Protein AF-Q6JN33-F1 (afdb_monomer_lite)

pLDDT: mean 91.31, std 5.99, range [68.56, 96.0]

Structure (mmCIF, N/CA/C/O backbone):
data_AF-Q6JN33-F1
#
_entry.id   AF-Q6JN33-F1
#
loop_
_atom_site.group_PDB
_atom_site.id
_atom_site.type_symbol
_atom_site.label_atom_id
_atom_site.label_alt_id
_atom_site.label_comp_id
_atom_site.label_asym_id
_atom_site.label_entity_id
_atom_site.label_seq_id
_atom_site.pdbx_PDB_ins_code
_atom_site.Cartn_x
_atom_site.Cartn_y
_atom_site.Cartn_z
_atom_site.occupancy
_atom_site.B_iso_or_equiv
_atom_site.auth_seq_id
_atom_site.auth_comp_id
_atom_site.auth_asym_id
_atom_site.auth_atom_id
_atom_site.pdbx_PDB_model_num
ATOM 1 N N . GLY A 1 1 ? -4.079 -3.223 -9.626 1.00 70.69 1 GLY A N 1
ATOM 2 C CA . GLY A 1 1 ? -2.653 -2.836 -9.634 1.00 70.69 1 GLY A CA 1
ATOM 3 C C . GLY A 1 1 ? -2.032 -3.440 -8.406 1.00 70.69 1 GLY A C 1
ATOM 4 O O . GLY A 1 1 ? -2.323 -2.939 -7.333 1.00 70.69 1 GLY A O 1
ATOM 5 N N . LYS A 1 2 ? -1.267 -4.530 -8.548 1.00 87.94 2 LYS A N 1
ATOM 6 C CA . LYS A 1 2 ? -0.972 -5.470 -7.450 1.00 87.94 2 LYS A CA 1
ATOM 7 C C . LYS A 1 2 ? -0.478 -4.787 -6.161 1.00 87.94 2 LYS A C 1
ATOM 9 O O . LYS A 1 2 ? -1.084 -4.959 -5.114 1.00 87.94 2 LYS A O 1
ATOM 14 N N . PHE A 1 3 ? 0.506 -3.895 -6.278 1.00 91.81 3 PHE A N 1
ATOM 15 C CA . PHE A 1 3 ? 1.038 -3.142 -5.133 1.00 91.81 3 PHE A CA 1
ATOM 16 C C . PHE A 1 3 ? 0.070 -2.105 -4.561 1.00 91.81 3 PHE A C 1
ATOM 18 O O . PHE A 1 3 ? 0.075 -1.850 -3.365 1.00 91.81 3 PHE A O 1
ATOM 25 N N . LEU A 1 4 ? -0.772 -1.491 -5.397 1.00 92.62 4 LEU A N 1
ATOM 26 C CA . LEU A 1 4 ? -1.781 -0.550 -4.910 1.00 92.62 4 LEU A CA 1
ATOM 27 C C . LEU A 1 4 ? -2.813 -1.277 -4.040 1.00 92.62 4 LEU A C 1
ATOM 29 O O . LEU A 1 4 ? -3.194 -0.749 -3.007 1.00 92.62 4 LEU A O 1
ATOM 33 N N . GLU A 1 5 ? -3.237 -2.479 -4.428 1.00 94.06 5 GLU A N 1
ATOM 34 C CA . GLU A 1 5 ? -4.192 -3.288 -3.656 1.00 94.06 5 GLU A CA 1
ATOM 35 C C . GLU A 1 5 ? -3.598 -3.769 -2.324 1.00 94.06 5 GLU A C 1
ATOM 37 O O . GLU A 1 5 ? -4.258 -3.650 -1.293 1.00 94.06 5 GLU A O 1
ATOM 42 N N . GLU A 1 6 ? -2.340 -4.219 -2.315 1.00 93.56 6 GLU A N 1
ATOM 43 C CA . GLU A 1 6 ? -1.631 -4.599 -1.081 1.00 93.56 6 GLU A CA 1
ATOM 44 C C . GLU A 1 6 ? -1.500 -3.413 -0.116 1.00 93.56 6 GLU A C 1
ATOM 46 O O . GLU A 1 6 ? -1.859 -3.517 1.058 1.00 93.56 6 GLU A O 1
ATOM 51 N N . VAL A 1 7 ? -1.078 -2.245 -0.612 1.00 93.75 7 VAL A N 1
ATOM 52 C CA . VAL A 1 7 ? -0.974 -1.029 0.210 1.00 93.75 7 VAL A CA 1
ATOM 53 C C . VAL A 1 7 ? -2.350 -0.572 0.706 1.00 93.75 7 VAL A C 1
ATOM 55 O O . VAL A 1 7 ? -2.484 -0.145 1.851 1.00 93.75 7 VAL A O 1
ATOM 58 N N . GLN A 1 8 ? -3.403 -0.698 -0.107 1.00 94.44 8 GLN A N 1
ATOM 59 C CA . GLN A 1 8 ? -4.774 -0.414 0.326 1.00 94.44 8 GLN A CA 1
ATOM 60 C C . GLN A 1 8 ? -5.235 -1.339 1.455 1.00 94.44 8 GLN A C 1
ATOM 62 O O . GLN A 1 8 ? -5.925 -0.885 2.367 1.00 94.44 8 GLN A O 1
ATOM 67 N N . GLN A 1 9 ? -4.884 -2.623 1.402 1.00 95.19 9 GLN A N 1
ATOM 68 C CA . GLN A 1 9 ? -5.240 -3.582 2.442 1.00 95.19 9 GLN A CA 1
ATOM 69 C C . GLN A 1 9 ? -4.507 -3.273 3.753 1.00 95.19 9 GLN A C 1
ATOM 71 O O . GLN A 1 9 ? -5.153 -3.166 4.794 1.00 95.19 9 GLN A O 1
ATOM 76 N N . ILE A 1 10 ? -3.203 -2.992 3.681 1.00 93.81 10 ILE A N 1
ATOM 77 C CA . ILE A 1 10 ? -2.393 -2.580 4.837 1.00 93.81 10 ILE A CA 1
ATOM 78 C C . ILE A 1 10 ? -2.950 -1.295 5.468 1.00 93.81 10 ILE A C 1
ATOM 80 O O . ILE A 1 10 ? -3.107 -1.219 6.686 1.00 93.81 10 ILE A O 1
ATOM 84 N N . ALA A 1 11 ? -3.289 -0.291 4.653 1.00 94.19 11 ALA A N 1
ATOM 85 C CA . ALA A 1 11 ? -3.845 0.968 5.147 1.00 94.19 11 ALA A CA 1
ATOM 86 C C . ALA A 1 11 ? -5.189 0.760 5.869 1.00 94.19 11 ALA A C 1
ATOM 88 O O . ALA A 1 11 ? -5.431 1.371 6.907 1.00 94.19 11 ALA A O 1
ATOM 89 N N . LYS A 1 12 ? -6.049 -0.138 5.366 1.00 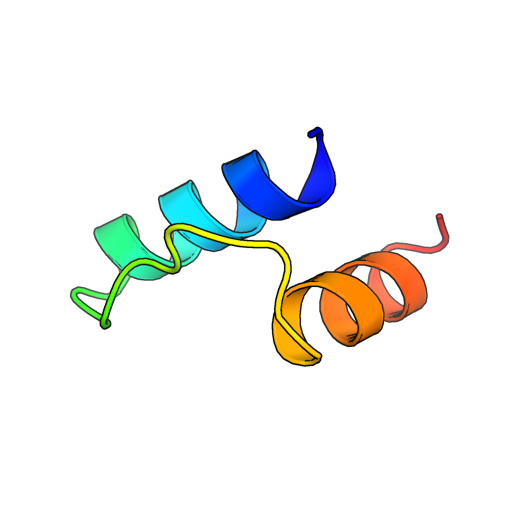95.12 12 LYS A N 1
ATOM 90 C CA . LYS A 1 12 ? -7.319 -0.493 6.024 1.00 95.12 12 LYS A CA 1
ATOM 91 C C . LYS A 1 12 ? -7.102 -1.197 7.360 1.00 95.12 12 LYS A C 1
ATOM 93 O O . LYS A 1 12 ? -7.778 -0.854 8.323 1.00 95.12 12 LYS A O 1
ATOM 98 N N . GLU A 1 13 ? -6.167 -2.142 7.427 1.00 96.00 13 GLU A N 1
ATOM 99 C CA . GLU A 1 13 ? -5.842 -2.868 8.663 1.00 96.00 13 GLU A CA 1
ATOM 100 C C . GLU A 1 13 ? -5.279 -1.939 9.746 1.00 96.00 13 GLU A C 1
ATOM 102 O O . GLU A 1 13 ? -5.592 -2.098 10.924 1.00 96.00 13 GLU A O 1
ATOM 107 N N . LYS A 1 14 ? -4.503 -0.925 9.350 1.00 95.56 14 LYS A N 1
ATOM 108 C CA . LYS A 1 14 ? -3.945 0.080 10.265 1.00 95.56 14 LYS A CA 1
ATOM 109 C C . LYS A 1 14 ? -4.910 1.214 10.628 1.00 95.56 14 LYS A C 1
ATOM 111 O O . LYS A 1 14 ? -4.602 1.999 11.521 1.00 95.56 1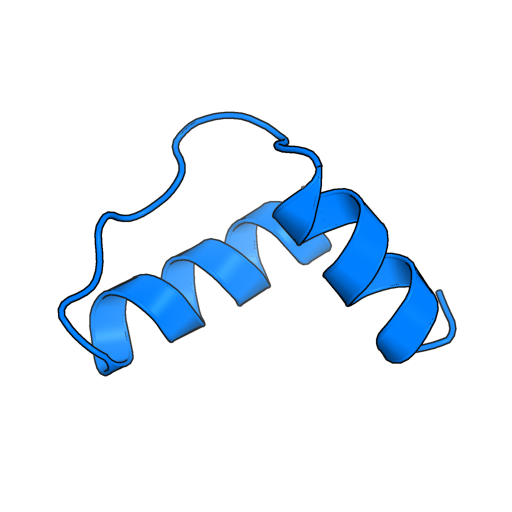4 LYS A O 1
ATOM 116 N N . GLY A 1 15 ? -6.049 1.336 9.941 1.00 94.81 15 GLY A N 1
ATOM 117 C CA . GLY A 1 15 ? -6.943 2.494 10.072 1.00 94.81 15 GLY A CA 1
ATOM 118 C C . GLY A 1 15 ? -6.356 3.791 9.493 1.00 94.81 15 GLY A C 1
ATOM 119 O O . GLY A 1 15 ? -6.773 4.886 9.869 1.00 94.81 15 GLY A O 1
ATOM 120 N N . GLU A 1 16 ? -5.384 3.679 8.587 1.00 93.44 16 GLU A N 1
ATOM 121 C CA . GLU A 1 16 ? -4.754 4.799 7.892 1.00 93.44 16 GLU A CA 1
ATOM 122 C C . GLU A 1 16 ? -5.543 5.191 6.634 1.00 93.44 16 GLU A C 1
ATOM 124 O O . GLU A 1 16 ? -6.422 4.477 6.137 1.00 93.44 16 GLU A O 1
ATOM 129 N N . LYS A 1 17 ? -5.230 6.365 6.079 1.00 93.62 17 LYS A N 1
ATOM 130 C CA . LYS A 1 17 ? -5.877 6.841 4.856 1.00 93.62 17 LYS A CA 1
ATOM 131 C C . LYS A 1 17 ? -5.527 5.926 3.677 1.00 93.62 17 LYS A C 1
ATOM 133 O O . LYS A 1 17 ? -4.427 5.979 3.141 1.00 93.62 17 LYS A O 1
ATOM 138 N N . CYS A 1 18 ? -6.511 5.156 3.223 1.00 94.56 18 CYS A N 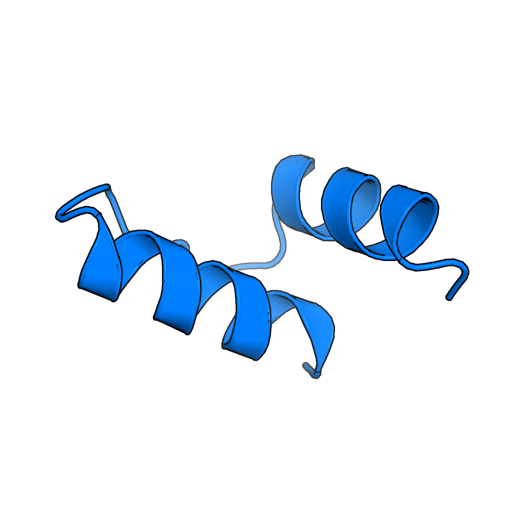1
ATOM 139 C CA . CYS A 1 18 ? -6.383 4.250 2.086 1.00 94.56 18 CYS A CA 1
ATOM 140 C C . CYS A 1 18 ? -6.104 5.020 0.770 1.00 94.56 18 CYS A C 1
ATOM 142 O O . CYS A 1 18 ? -6.907 5.880 0.384 1.00 94.56 18 CYS A O 1
ATOM 144 N N . PRO A 1 19 ? -5.008 4.729 0.043 1.00 92.69 19 PRO A N 1
ATOM 145 C CA . PRO A 1 19 ? -4.704 5.400 -1.218 1.00 92.69 19 PRO A CA 1
ATOM 146 C C . PRO A 1 19 ? -5.643 4.934 -2.338 1.00 92.69 19 PRO A C 1
ATOM 148 O O . PRO A 1 19 ? -5.897 3.747 -2.499 1.00 92.69 19 PRO A O 1
ATOM 151 N N . THR A 1 20 ? -6.151 5.856 -3.158 1.00 92.50 20 THR A N 1
ATOM 152 C CA . THR A 1 20 ? -7.061 5.545 -4.286 1.00 92.50 20 THR A CA 1
ATOM 153 C C . THR A 1 20 ? -6.382 5.591 -5.655 1.00 92.50 20 THR A C 1
ATOM 155 O O . THR A 1 20 ? -6.979 5.234 -6.667 1.00 92.50 20 THR A O 1
ATOM 158 N N . LYS A 1 21 ? -5.126 6.035 -5.696 1.00 93.44 21 LYS A N 1
ATOM 159 C CA . LYS A 1 21 ? -4.271 6.112 -6.882 1.00 93.44 21 LYS A CA 1
ATOM 160 C C . LYS A 1 21 ? -2.893 5.584 -6.511 1.00 93.44 21 LYS A C 1
ATOM 162 O O . LYS A 1 21 ? -2.551 5.540 -5.332 1.00 93.44 21 LYS A O 1
ATOM 167 N N . VAL A 1 22 ? -2.092 5.227 -7.511 1.00 91.25 22 VAL A N 1
ATOM 168 C CA . VAL A 1 22 ? -0.679 4.902 -7.291 1.00 91.25 2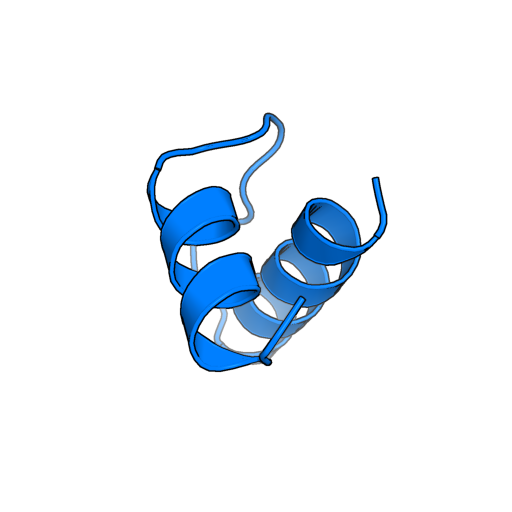2 VAL A CA 1
ATOM 169 C C . VAL A 1 22 ? 0.022 6.147 -6.743 1.00 91.25 22 VAL A C 1
ATOM 171 O O . VAL A 1 22 ? 0.053 7.188 -7.397 1.00 91.25 22 VAL A O 1
ATOM 174 N N . THR A 1 23 ? 0.537 6.050 -5.521 1.00 92.31 23 THR A N 1
ATOM 175 C CA . THR A 1 23 ? 1.317 7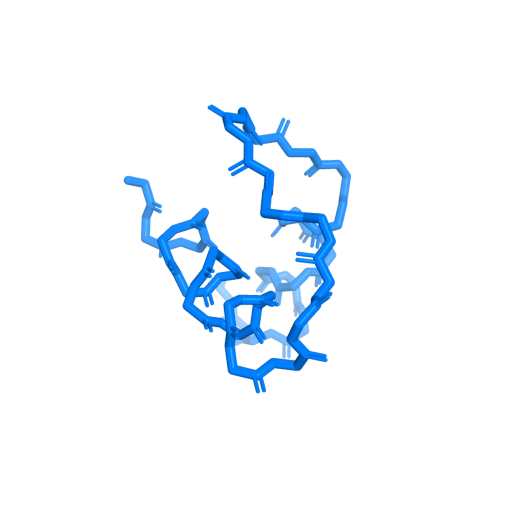.098 -4.856 1.00 92.31 23 THR A CA 1
ATOM 176 C C . THR A 1 23 ? 2.794 6.708 -4.824 1.00 92.31 23 THR A C 1
ATOM 178 O O . THR A 1 23 ? 3.164 5.578 -5.144 1.00 92.31 23 THR A O 1
ATOM 181 N N . ASN A 1 24 ? 3.658 7.633 -4.401 1.00 93.94 24 ASN A N 1
ATOM 182 C CA . ASN A 1 24 ? 5.076 7.331 -4.211 1.00 93.94 24 ASN A CA 1
ATOM 183 C C . ASN A 1 24 ? 5.290 6.210 -3.176 1.00 93.94 24 ASN A C 1
ATOM 185 O O . ASN A 1 24 ? 6.207 5.414 -3.313 1.00 93.94 24 ASN A O 1
ATOM 189 N N . GLU A 1 25 ? 4.406 6.106 -2.184 1.00 89.25 25 GLU A N 1
ATOM 190 C CA . GLU A 1 25 ? 4.399 5.024 -1.196 1.00 89.25 25 GLU A CA 1
ATOM 191 C C . GLU A 1 25 ? 4.193 3.652 -1.845 1.00 89.25 25 GLU A C 1
ATOM 193 O O . GLU A 1 25 ? 4.915 2.717 -1.526 1.00 89.25 25 GLU A O 1
ATOM 198 N N . VAL A 1 26 ? 3.298 3.549 -2.834 1.00 92.19 26 VAL A N 1
ATOM 199 C CA . VAL A 1 26 ? 3.087 2.311 -3.603 1.00 92.19 26 VAL A CA 1
ATOM 200 C C . VAL A 1 26 ? 4.337 1.931 -4.402 1.00 92.19 26 VAL A C 1
ATOM 202 O O . VAL A 1 26 ? 4.692 0.756 -4.469 1.00 92.19 26 VAL A O 1
ATOM 205 N N . PHE A 1 27 ? 5.048 2.912 -4.968 1.00 93.75 27 PHE A N 1
ATOM 206 C CA . PHE A 1 27 ? 6.330 2.668 -5.642 1.00 93.75 27 PHE A CA 1
ATOM 207 C C . PHE A 1 27 ? 7.437 2.237 -4.675 1.00 93.75 27 PHE A C 1
ATOM 209 O O . PHE A 1 27 ? 8.222 1.349 -5.001 1.00 93.75 27 PHE A O 1
ATOM 216 N N . GLN A 1 28 ? 7.521 2.861 -3.498 1.00 93.50 28 GLN A N 1
ATOM 217 C CA . GLN A 1 28 ? 8.490 2.477 -2.472 1.00 93.50 28 GLN A CA 1
ATOM 218 C C . GLN A 1 28 ? 8.194 1.077 -1.936 1.00 93.50 28 GLN A C 1
ATOM 220 O O . GLN A 1 28 ? 9.109 0.268 -1.817 1.00 93.50 28 GLN A O 1
ATOM 225 N N . TYR A 1 29 ? 6.920 0.765 -1.694 1.00 91.75 29 TYR A N 1
ATOM 226 C CA . TYR A 1 29 ? 6.477 -0.564 -1.292 1.00 91.75 29 TYR A CA 1
ATOM 227 C C . TYR A 1 29 ? 6.908 -1.618 -2.315 1.00 91.75 29 TYR A C 1
ATOM 229 O O . TYR A 1 29 ? 7.586 -2.568 -1.939 1.00 91.75 29 TYR A O 1
ATOM 237 N N . ALA A 1 30 ? 6.649 -1.383 -3.608 1.00 92.50 30 ALA A N 1
ATOM 238 C CA . ALA A 1 30 ? 7.071 -2.278 -4.686 1.00 92.50 30 ALA A CA 1
ATOM 239 C C . ALA A 1 30 ? 8.591 -2.546 -4.676 1.00 92.50 30 ALA A C 1
ATOM 241 O O . ALA A 1 30 ? 9.017 -3.700 -4.747 1.00 92.50 30 ALA A O 1
ATOM 242 N N . LYS A 1 31 ? 9.408 -1.492 -4.511 1.00 93.31 31 LYS A N 1
ATOM 243 C CA . LYS A 1 31 ? 10.873 -1.617 -4.401 1.00 93.31 31 LYS A CA 1
ATOM 244 C C . LYS A 1 31 ? 11.302 -2.453 -3.196 1.00 93.31 31 LYS A C 1
ATOM 246 O O . LYS A 1 31 ? 12.206 -3.272 -3.323 1.00 93.31 31 LYS A O 1
ATOM 251 N N . LEU A 1 32 ? 10.675 -2.245 -2.036 1.00 90.69 32 LEU A N 1
ATOM 252 C CA . LEU A 1 32 ? 10.986 -2.988 -0.811 1.00 90.69 32 LEU A CA 1
ATOM 253 C C . LEU A 1 32 ? 10.590 -4.465 -0.915 1.00 90.69 32 LEU A 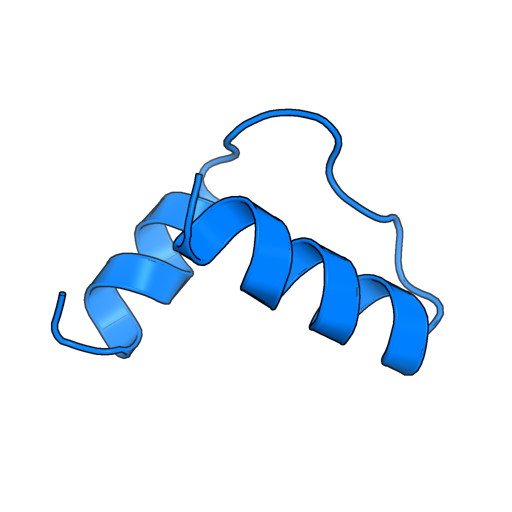C 1
ATOM 255 O O . LEU A 1 32 ? 11.291 -5.320 -0.383 1.00 90.69 32 LEU A O 1
ATOM 259 N N . THR A 1 33 ? 9.505 -4.775 -1.627 1.00 88.06 33 THR A N 1
ATOM 260 C CA . THR A 1 33 ? 9.046 -6.153 -1.867 1.00 88.06 33 THR A CA 1
ATOM 261 C C . THR A 1 33 ? 9.829 -6.901 -2.953 1.00 88.06 33 THR A C 1
ATOM 263 O O . THR A 1 33 ? 9.528 -8.062 -3.212 1.00 88.06 33 THR A O 1
ATOM 266 N N . GLY A 1 34 ? 10.841 -6.277 -3.572 1.00 81.06 34 GLY A N 1
ATOM 267 C CA . GLY A 1 34 ? 11.691 -6.923 -4.581 1.00 81.06 34 GLY A CA 1
ATOM 268 C C . GLY A 1 34 ? 10.988 -7.173 -5.918 1.00 81.06 34 GLY A C 1
ATOM 269 O O . GLY A 1 34 ? 11.271 -8.171 -6.578 1.00 81.06 34 GLY A O 1
ATOM 270 N N . ALA A 1 35 ? 10.048 -6.293 -6.268 1.00 68.56 35 ALA A N 1
ATOM 271 C CA . ALA A 1 35 ? 9.294 -6.323 -7.517 1.00 68.56 35 ALA A CA 1
ATOM 272 C C . ALA A 1 35 ? 10.096 -5.862 -8.738 1.00 68.56 35 ALA A C 1
ATOM 274 O O . ALA A 1 35 ? 10.882 -4.894 -8.598 1.00 68.56 35 ALA A O 1
#

Secondary structure (DSSP, 8-state):
-HHHHHHHHHHHHHT----SS--HHHHHHHHHTT-

Radius of gyration: 9.01 Å; chains: 1; bounding box: 19×14×20 Å

Foldseek 3Di:
DVLLVVQQVVCVVVVHDRDPDDDVVSVVSCVVVVD

Sequence (35 aa):
GKFLEEVQQIAKEKGEKCPTKVTNEVFQYAKLTGA

InterPro domains:
  IPR002910 Floricaula/leafy protein [PTHR36079] (1-35)
  IPR035209 Floricaula/leafy, DNA-binding C-terminal domain [PF17538] (2-35)
  IPR038276 Floricaula/leafy, C-terminal domain superfamily [G3DSA:1.10.4180.10] (1-35)

Organism: NCBI:txid128188